Protein AF-A0A5B7DPB4-F1 (afdb_monomer)

Foldseek 3Di:
DVVVVVVVVVVVVVVVVVVVVVVVVVVVVVVVVVVVVVVVVVVVVVVVVVLVVVVVVQVVCQVPDADPVGHGDDPQQWDWDQDPVRDTDIGGDDDSPDPPPVVPPDPPPDPPDPDPDPPPPPPPPPPPPDDD

Structure (mmCIF, N/CA/C/O backbone):
data_AF-A0A5B7DPB4-F1
#
_entry.id   AF-A0A5B7DPB4-F1
#
loop_
_atom_site.group_PDB
_atom_site.id
_atom_site.type_symbol
_atom_site.label_atom_id
_atom_site.label_alt_id
_atom_site.label_comp_id
_atom_site.label_asym_id
_atom_site.label_entity_id
_atom_site.label_seq_id
_atom_site.pdbx_PDB_ins_code
_atom_site.Cartn_x
_atom_site.Cartn_y
_atom_site.Cartn_z
_atom_site.occupancy
_atom_site.B_iso_or_equiv
_atom_site.auth_seq_id
_atom_site.auth_comp_id
_atom_site.auth_asym_id
_atom_site.auth_atom_id
_atom_site.pdbx_PDB_model_num
ATOM 1 N N . MET A 1 1 ? 28.053 5.194 -54.575 1.00 68.12 1 MET A N 1
ATOM 2 C CA . MET A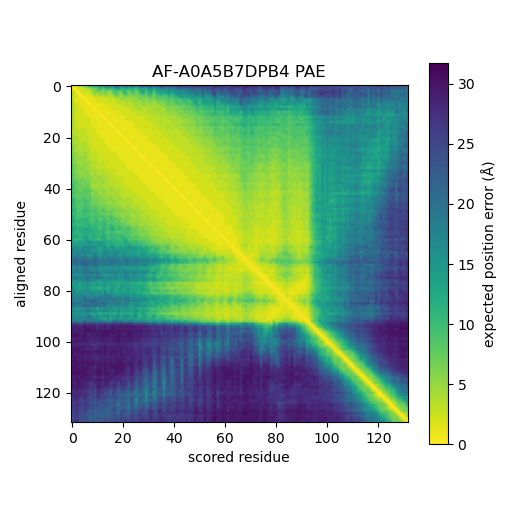 1 1 ? 28.110 4.004 -53.691 1.00 68.12 1 MET A CA 1
ATOM 3 C C . MET A 1 1 ? 28.369 4.343 -52.220 1.00 68.12 1 MET A C 1
ATOM 5 O O . MET A 1 1 ? 27.624 3.841 -51.392 1.00 68.12 1 MET A O 1
ATOM 9 N N . LEU A 1 2 ? 29.317 5.228 -51.862 1.00 78.69 2 LEU A N 1
ATOM 10 C CA . LEU A 1 2 ? 29.587 5.582 -50.449 1.00 78.69 2 LEU A CA 1
ATOM 11 C C . LEU A 1 2 ? 28.352 6.059 -49.645 1.00 78.69 2 LEU A C 1
ATOM 13 O O . LEU A 1 2 ? 28.212 5.708 -48.478 1.00 78.69 2 LEU A O 1
ATOM 17 N N . TYR A 1 3 ? 27.434 6.812 -50.262 1.00 85.44 3 TYR A N 1
ATOM 18 C CA . TYR A 1 3 ? 26.253 7.358 -49.576 1.00 85.44 3 TYR A CA 1
ATOM 19 C C . TYR A 1 3 ? 25.280 6.282 -49.047 1.00 85.44 3 TYR A C 1
ATOM 21 O O . TYR A 1 3 ? 24.759 6.413 -47.942 1.00 85.44 3 TYR A O 1
ATOM 29 N N . GLN A 1 4 ? 25.072 5.184 -49.785 1.00 86.25 4 GLN A N 1
ATOM 30 C CA . GLN A 1 4 ? 24.187 4.092 -49.348 1.00 86.25 4 GLN A CA 1
ATOM 31 C C . GLN A 1 4 ? 24.742 3.343 -48.131 1.00 86.25 4 GLN A C 1
ATOM 33 O O . GLN A 1 4 ? 23.978 2.970 -47.243 1.00 86.25 4 GLN A O 1
ATOM 38 N N . LEU A 1 5 ? 26.065 3.164 -48.056 1.00 85.88 5 LEU A N 1
ATOM 39 C CA . LEU A 1 5 ? 26.713 2.489 -46.930 1.00 85.88 5 LEU A CA 1
ATOM 40 C C . LEU A 1 5 ? 26.561 3.299 -45.634 1.00 85.88 5 LEU A C 1
ATOM 42 O O . LEU A 1 5 ? 26.205 2.751 -44.592 1.00 85.88 5 LEU A O 1
ATOM 46 N N . VAL A 1 6 ? 26.758 4.618 -45.722 1.00 92.19 6 VAL A N 1
ATOM 47 C CA . VAL A 1 6 ? 26.577 5.546 -44.595 1.00 92.19 6 VAL A CA 1
ATOM 48 C C . VAL A 1 6 ? 25.116 5.580 -44.143 1.00 92.19 6 VAL A C 1
ATOM 50 O O . VAL A 1 6 ? 24.838 5.539 -42.943 1.00 92.19 6 VAL A O 1
ATOM 53 N N . ALA A 1 7 ? 24.170 5.603 -45.085 1.00 93.88 7 ALA A N 1
ATOM 54 C CA . ALA A 1 7 ? 22.746 5.537 -44.769 1.00 93.88 7 ALA A CA 1
ATOM 55 C C . ALA A 1 7 ? 22.391 4.232 -44.031 1.00 93.88 7 ALA A C 1
ATOM 57 O O . ALA A 1 7 ? 21.766 4.280 -42.972 1.00 93.88 7 ALA A O 1
ATOM 58 N N . ALA A 1 8 ? 22.865 3.081 -44.519 1.00 94.19 8 ALA A N 1
ATOM 59 C CA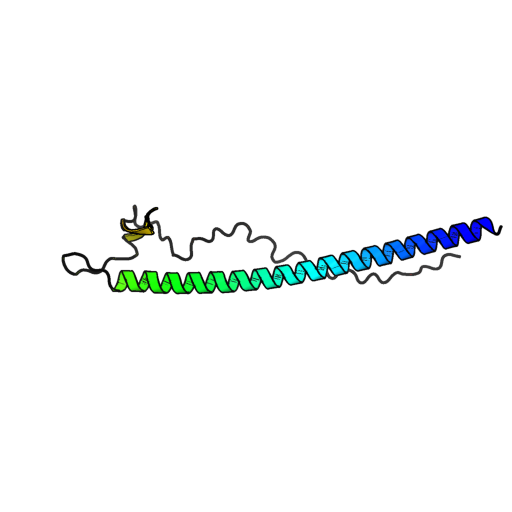 . ALA A 1 8 ? 22.641 1.786 -43.879 1.00 94.19 8 ALA A CA 1
ATOM 60 C C . ALA A 1 8 ? 23.250 1.715 -42.466 1.00 94.19 8 ALA A C 1
ATOM 62 O O . ALA A 1 8 ? 22.602 1.239 -41.528 1.00 94.19 8 ALA A O 1
ATOM 63 N N . GLN A 1 9 ? 24.467 2.239 -42.286 1.00 94.94 9 GLN A N 1
ATOM 64 C CA . GLN A 1 9 ? 25.130 2.298 -40.983 1.00 94.94 9 GLN A CA 1
ATOM 65 C C . GLN A 1 9 ? 24.364 3.184 -39.992 1.00 94.94 9 GLN A C 1
ATOM 67 O O . GLN A 1 9 ? 24.169 2.787 -38.843 1.00 94.94 9 GLN A O 1
ATOM 72 N N . ASN A 1 10 ? 23.878 4.347 -40.430 1.00 95.00 10 ASN A N 1
ATOM 73 C CA . ASN A 1 10 ? 23.081 5.245 -39.593 1.00 95.00 10 ASN A CA 1
ATOM 74 C C . ASN A 1 10 ? 21.730 4.632 -39.206 1.00 95.00 10 ASN A C 1
ATOM 76 O O . ASN A 1 10 ? 21.312 4.758 -38.054 1.00 95.00 10 ASN A O 1
ATOM 80 N N . CYS A 1 11 ? 21.066 3.924 -40.124 1.00 97.50 11 CYS A N 1
ATOM 81 C CA . CYS A 1 11 ? 19.849 3.172 -39.816 1.00 97.50 11 CYS A CA 1
ATOM 82 C C . CYS A 1 11 ? 20.113 2.085 -38.767 1.00 97.50 11 CYS A C 1
ATOM 84 O O . CYS A 1 11 ? 19.370 1.981 -37.791 1.00 97.50 11 CYS A O 1
ATOM 86 N N . ARG A 1 12 ? 21.199 1.314 -38.921 1.00 97.19 12 ARG A N 1
ATOM 87 C CA . ARG A 1 12 ? 21.601 0.296 -37.940 1.00 97.19 12 ARG A CA 1
ATOM 88 C C . ARG A 1 12 ? 21.897 0.915 -36.578 1.00 97.19 12 ARG A C 1
ATOM 90 O O . ARG A 1 12 ? 21.420 0.390 -35.577 1.00 97.19 12 ARG A O 1
ATOM 97 N N . LYS A 1 13 ? 22.644 2.024 -36.544 1.00 97.31 13 LYS A N 1
ATOM 98 C CA . LYS A 1 13 ? 22.968 2.745 -35.309 1.00 97.31 13 LYS A CA 1
ATOM 99 C C . LYS A 1 13 ? 21.695 3.183 -34.586 1.00 97.31 13 LYS A C 1
ATOM 101 O O . LYS A 1 13 ? 21.489 2.773 -33.456 1.00 97.31 13 LYS A O 1
ATOM 106 N N . ARG A 1 14 ? 20.785 3.884 -35.273 1.00 97.94 14 ARG A N 1
ATOM 107 C CA . ARG A 1 14 ? 19.509 4.323 -34.680 1.00 97.94 14 ARG A CA 1
ATOM 108 C C . ARG A 1 14 ? 18.659 3.159 -34.177 1.00 97.94 14 ARG A C 1
ATOM 110 O O . ARG A 1 14 ? 18.060 3.269 -33.116 1.00 97.94 14 ARG A O 1
ATOM 117 N N . LYS A 1 15 ? 18.609 2.044 -34.914 1.00 97.69 15 LYS A N 1
ATOM 118 C CA . LYS A 1 15 ? 17.868 0.852 -34.481 1.00 97.69 15 LYS A CA 1
ATOM 119 C C . LYS A 1 15 ? 18.465 0.249 -33.207 1.00 97.69 15 LYS A C 1
ATOM 121 O O . LYS A 1 15 ? 17.716 -0.140 -32.320 1.00 97.69 15 LYS A O 1
ATOM 126 N N . LEU A 1 16 ? 19.794 0.180 -33.108 1.00 98.00 16 LEU A N 1
ATOM 127 C CA . LEU A 1 16 ? 20.470 -0.281 -31.894 1.00 98.00 16 LEU A CA 1
ATOM 128 C C . LEU A 1 16 ? 20.234 0.678 -30.725 1.00 98.00 16 LEU A C 1
ATOM 130 O O . LEU A 1 16 ? 19.862 0.216 -29.653 1.00 98.00 16 LEU A O 1
ATOM 134 N N . ASP A 1 17 ? 20.363 1.987 -30.951 1.00 97.50 17 ASP A N 1
ATOM 135 C CA . ASP A 1 17 ? 20.108 3.010 -29.932 1.00 97.50 17 ASP A CA 1
ATOM 136 C C . ASP A 1 17 ? 18.669 2.900 -29.392 1.00 97.50 17 ASP A C 1
ATOM 138 O O . ASP A 1 17 ? 18.454 2.933 -28.184 1.00 97.50 17 ASP A O 1
ATOM 142 N N . GLN A 1 18 ? 17.682 2.676 -30.270 1.00 97.94 18 GLN A N 1
ATOM 143 C CA . GLN A 1 18 ? 16.286 2.446 -29.878 1.00 97.94 18 GLN A CA 1
ATOM 144 C C . GLN A 1 18 ? 16.099 1.165 -29.062 1.00 97.94 18 GLN A C 1
ATOM 146 O O . GLN A 1 18 ? 15.376 1.176 -28.070 1.00 97.94 18 GLN A O 1
ATOM 151 N N . ILE A 1 19 ? 16.738 0.060 -29.457 1.00 97.75 19 ILE A N 1
ATOM 152 C CA . ILE A 1 19 ? 16.659 -1.204 -28.711 1.00 97.75 19 ILE A CA 1
ATOM 153 C C . ILE A 1 19 ? 17.235 -1.030 -27.303 1.00 97.75 19 ILE A C 1
ATOM 155 O O . ILE A 1 19 ? 16.628 -1.493 -26.340 1.00 97.75 19 ILE A O 1
ATOM 159 N N . LEU A 1 20 ? 18.379 -0.353 -27.179 1.00 98.06 20 LEU A N 1
ATOM 160 C CA . LEU A 1 20 ? 19.013 -0.098 -25.886 1.00 98.06 20 LEU A CA 1
ATOM 161 C C . LEU A 1 20 ? 18.150 0.813 -25.011 1.00 98.06 20 LEU A C 1
ATOM 163 O O . LEU A 1 20 ? 17.907 0.486 -23.855 1.00 98.06 20 LEU A O 1
ATOM 167 N N . HIS A 1 21 ? 17.606 1.887 -25.585 1.00 98.00 21 HIS A N 1
ATOM 168 C CA . HIS A 1 21 ? 16.695 2.781 -24.876 1.00 98.00 21 HIS A CA 1
ATOM 169 C C . HIS A 1 21 ? 15.469 2.040 -24.328 1.00 98.00 21 HIS A C 1
ATOM 171 O O . HIS A 1 21 ? 15.144 2.160 -23.151 1.00 98.00 21 HIS A O 1
ATOM 177 N N . LEU A 1 22 ? 14.815 1.218 -25.156 1.00 98.19 22 LEU A N 1
ATOM 178 C CA . LEU A 1 22 ? 13.670 0.413 -24.723 1.00 98.19 22 LEU A CA 1
ATOM 179 C C . LEU A 1 22 ? 14.058 -0.601 -23.637 1.00 98.19 22 LEU A C 1
ATOM 181 O O . LEU A 1 22 ? 13.286 -0.834 -22.708 1.00 98.19 22 LEU A O 1
ATOM 185 N N . ALA A 1 23 ? 15.244 -1.207 -23.729 1.00 97.81 23 ALA A N 1
ATOM 186 C CA . ALA A 1 23 ? 15.733 -2.121 -22.700 1.00 97.81 23 ALA A CA 1
ATOM 187 C C . ALA A 1 23 ? 15.917 -1.409 -21.348 1.00 97.81 23 ALA A C 1
ATOM 189 O O . ALA A 1 23 ? 15.517 -1.948 -20.310 1.00 97.81 23 ALA A O 1
ATOM 190 N N . ASP A 1 24 ? 16.456 -0.189 -21.360 1.00 98.38 24 ASP A N 1
ATOM 191 C CA . ASP A 1 24 ? 16.620 0.635 -20.162 1.00 98.38 24 ASP A CA 1
ATOM 192 C C . ASP A 1 24 ? 15.271 1.083 -19.581 1.00 98.38 24 ASP A C 1
ATOM 194 O O . ASP A 1 24 ? 15.066 0.991 -18.368 1.00 98.38 24 ASP A O 1
ATOM 198 N N . GLU A 1 25 ? 14.312 1.482 -20.423 1.00 98.44 25 GLU A N 1
ATOM 199 C CA . GLU A 1 25 ? 12.950 1.815 -19.989 1.00 98.44 25 GLU A CA 1
ATOM 200 C C . GLU A 1 25 ? 12.259 0.621 -19.322 1.00 98.44 25 GLU A C 1
ATOM 202 O O . GLU A 1 25 ? 11.705 0.749 -18.228 1.00 98.44 25 GLU A O 1
ATOM 207 N N . VAL A 1 26 ? 12.330 -0.564 -19.936 1.00 98.56 26 VAL A N 1
ATOM 208 C CA . VAL A 1 26 ? 11.764 -1.794 -19.366 1.00 98.56 26 VAL A CA 1
ATOM 209 C C . VAL A 1 26 ? 12.397 -2.095 -18.009 1.00 98.56 26 VAL A C 1
ATOM 211 O O . VAL A 1 26 ? 11.682 -2.407 -17.053 1.00 98.56 26 VAL A O 1
ATOM 214 N N . LYS A 1 27 ? 13.720 -1.960 -17.891 1.00 98.12 27 LYS A N 1
ATOM 215 C CA . LYS A 1 27 ? 14.435 -2.161 -16.627 1.00 98.12 27 LYS A CA 1
ATOM 216 C C . LYS A 1 27 ? 13.996 -1.155 -15.559 1.00 98.12 27 LYS A C 1
ATOM 218 O O . LYS A 1 27 ? 13.746 -1.551 -14.419 1.00 98.12 27 LYS A O 1
ATOM 223 N N . ALA A 1 28 ? 13.858 0.120 -15.915 1.00 98.31 28 ALA A N 1
ATOM 224 C CA . ALA A 1 28 ? 13.396 1.163 -15.003 1.00 98.31 28 ALA A CA 1
ATOM 225 C C . ALA A 1 28 ? 11.965 0.894 -14.509 1.00 98.31 28 ALA A C 1
ATOM 227 O O . ALA A 1 28 ? 11.694 0.964 -13.307 1.00 98.31 28 ALA A O 1
ATOM 228 N N . ILE A 1 29 ? 11.063 0.507 -15.417 1.00 98.44 29 ILE A N 1
ATOM 229 C CA . ILE A 1 29 ? 9.680 0.139 -15.086 1.00 98.44 29 ILE A CA 1
ATOM 230 C C . ILE A 1 29 ? 9.653 -1.070 -14.147 1.00 98.44 29 ILE A C 1
ATOM 232 O O . ILE A 1 29 ? 8.922 -1.059 -13.156 1.00 98.44 29 ILE A O 1
ATOM 236 N N . GLN A 1 30 ? 10.456 -2.101 -14.416 1.00 98.19 30 GLN A N 1
ATOM 237 C CA . GLN A 1 30 ? 10.531 -3.288 -13.560 1.00 98.19 30 GLN A CA 1
ATOM 238 C C . GLN A 1 30 ? 11.064 -2.962 -12.163 1.00 98.19 30 GLN A C 1
ATOM 240 O O . GLN A 1 30 ? 10.500 -3.440 -11.179 1.00 98.19 30 GLN A O 1
ATOM 245 N N . SER A 1 31 ? 12.097 -2.120 -12.055 1.00 98.25 31 SER A N 1
ATOM 246 C CA . SER A 1 31 ? 12.608 -1.672 -10.754 1.00 98.25 31 SER A CA 1
ATOM 247 C C . SER A 1 31 ? 11.525 -0.938 -9.969 1.00 98.25 31 SER A C 1
ATOM 249 O O . SER A 1 31 ? 11.207 -1.327 -8.848 1.00 98.25 31 SER A O 1
ATOM 251 N N . ARG A 1 32 ? 10.874 0.052 -10.595 1.00 98.19 32 ARG A N 1
ATOM 252 C CA . ARG A 1 32 ? 9.805 0.828 -9.957 1.00 98.19 32 ARG A CA 1
ATOM 253 C C . ARG A 1 32 ? 8.629 -0.048 -9.531 1.00 98.19 32 ARG A C 1
ATOM 255 O O . ARG A 1 32 ? 8.085 0.142 -8.448 1.00 98.19 32 ARG A O 1
ATOM 262 N N . LYS A 1 33 ? 8.242 -1.018 -10.365 1.00 97.88 33 LYS A N 1
ATOM 263 C CA . LYS A 1 33 ? 7.220 -2.014 -10.023 1.00 97.88 33 LYS A CA 1
ATOM 264 C C . LYS A 1 33 ? 7.614 -2.758 -8.746 1.00 97.88 33 LYS A C 1
ATOM 266 O O . LYS A 1 33 ? 6.805 -2.838 -7.829 1.00 97.88 33 LYS A O 1
ATOM 271 N N . ASN A 1 34 ? 8.839 -3.275 -8.670 1.00 98.06 34 ASN A N 1
ATOM 272 C CA . ASN A 1 34 ? 9.311 -4.029 -7.507 1.00 98.06 34 ASN A CA 1
ATOM 273 C C . ASN A 1 34 ? 9.331 -3.186 -6.226 1.00 98.06 34 ASN A C 1
ATOM 275 O O . ASN A 1 34 ? 8.966 -3.689 -5.165 1.00 98.06 34 ASN A O 1
ATOM 279 N N . ASP A 1 35 ? 9.719 -1.916 -6.320 1.00 98.25 35 ASP A N 1
ATOM 280 C CA . ASP A 1 35 ? 9.728 -1.010 -5.170 1.00 98.25 35 ASP A CA 1
ATOM 281 C C . ASP A 1 35 ? 8.306 -0.729 -4.665 1.00 98.25 35 ASP A C 1
ATOM 283 O O . ASP A 1 35 ? 8.047 -0.846 -3.467 1.00 98.25 35 ASP A O 1
ATOM 287 N N . LEU A 1 36 ? 7.354 -0.498 -5.577 1.00 98.31 36 LEU A N 1
ATOM 288 C CA . LEU A 1 36 ? 5.936 -0.348 -5.228 1.00 98.31 36 LEU A CA 1
ATOM 289 C C . LEU A 1 36 ? 5.352 -1.609 -4.579 1.00 98.31 36 LEU A C 1
ATOM 291 O O . LEU A 1 36 ? 4.555 -1.500 -3.650 1.00 98.31 36 LEU A O 1
ATOM 295 N N . TYR A 1 37 ? 5.745 -2.809 -5.022 1.00 98.12 37 TYR A N 1
ATOM 296 C CA . TYR A 1 37 ? 5.314 -4.049 -4.365 1.00 98.12 37 TYR A CA 1
ATOM 297 C C . TYR A 1 37 ? 5.838 -4.153 -2.934 1.00 98.12 37 TYR A C 1
ATOM 299 O O . TYR A 1 37 ? 5.086 -4.529 -2.038 1.00 98.12 37 TYR A O 1
ATOM 307 N N . LYS A 1 38 ? 7.102 -3.796 -2.691 1.00 98.19 38 LYS A N 1
ATOM 308 C CA . LYS A 1 38 ? 7.664 -3.799 -1.332 1.00 98.19 38 LYS A CA 1
ATOM 309 C C . LYS A 1 38 ? 6.933 -2.812 -0.424 1.00 98.19 38 LYS A C 1
ATOM 311 O O . LYS A 1 38 ? 6.613 -3.154 0.712 1.00 98.19 38 LYS A O 1
ATOM 316 N N . GLU A 1 39 ? 6.645 -1.613 -0.926 1.00 98.25 39 GLU A N 1
ATOM 317 C CA . GLU A 1 39 ? 5.885 -0.603 -0.188 1.00 98.25 39 GLU A CA 1
ATOM 318 C C . GLU A 1 39 ? 4.453 -1.074 0.099 1.00 98.25 39 GLU A C 1
ATOM 320 O O . GLU A 1 39 ? 3.972 -0.955 1.226 1.00 98.25 39 GLU A O 1
ATOM 325 N N . TYR A 1 40 ? 3.792 -1.688 -0.885 1.00 98.00 40 TYR A N 1
ATOM 326 C CA . TYR A 1 40 ? 2.469 -2.281 -0.711 1.00 98.00 40 TYR A CA 1
ATOM 327 C C . TYR A 1 40 ? 2.452 -3.343 0.397 1.00 98.00 40 TYR A C 1
ATOM 329 O O . TYR A 1 40 ? 1.584 -3.298 1.273 1.00 98.00 40 TYR A O 1
ATOM 337 N N . GLU A 1 41 ? 3.412 -4.272 0.391 1.00 98.19 41 GLU A N 1
ATOM 338 C CA . GLU A 1 41 ? 3.518 -5.312 1.419 1.00 98.19 41 GLU A CA 1
ATOM 339 C C . GLU A 1 41 ? 3.772 -4.713 2.806 1.00 98.19 41 GLU A C 1
ATOM 341 O O . GLU A 1 41 ? 3.124 -5.103 3.781 1.00 98.19 41 GLU A O 1
ATOM 346 N N . TYR A 1 42 ? 4.643 -3.706 2.897 1.00 98.25 42 TYR A N 1
ATOM 347 C CA . TYR A 1 42 ? 4.891 -2.980 4.141 1.00 98.25 42 TYR A CA 1
ATOM 348 C C . TYR A 1 42 ? 3.619 -2.308 4.682 1.00 98.25 42 TYR A C 1
ATOM 350 O O . TYR A 1 42 ? 3.250 -2.500 5.844 1.00 98.25 42 TYR A O 1
ATOM 358 N N . LEU A 1 43 ? 2.890 -1.576 3.836 1.00 97.88 43 LEU A N 1
ATOM 359 C CA . LEU A 1 43 ? 1.633 -0.931 4.223 1.00 97.88 43 LEU A CA 1
ATOM 360 C C . LEU A 1 43 ? 0.558 -1.953 4.605 1.00 97.88 43 LEU A C 1
ATOM 362 O O . LEU A 1 43 ? -0.247 -1.708 5.506 1.00 97.88 43 LEU A O 1
ATOM 366 N N . ASN A 1 44 ? 0.531 -3.110 3.944 1.00 97.75 44 ASN A N 1
ATOM 367 C CA . ASN A 1 44 ? -0.378 -4.196 4.286 1.00 97.75 44 ASN A CA 1
ATOM 368 C C . ASN A 1 44 ? -0.063 -4.786 5.668 1.00 97.75 44 ASN A C 1
ATOM 370 O O . ASN A 1 44 ? -0.978 -4.982 6.473 1.00 97.75 44 ASN A O 1
ATOM 374 N N . LEU A 1 45 ? 1.218 -5.007 5.968 1.00 98.00 45 LEU A N 1
ATOM 375 C CA . LEU A 1 45 ? 1.678 -5.452 7.280 1.00 98.00 45 LEU A CA 1
ATOM 376 C C . LEU A 1 45 ? 1.270 -4.457 8.376 1.00 98.00 45 LEU A C 1
ATOM 378 O O . LEU A 1 45 ? 0.642 -4.850 9.361 1.00 98.00 45 LEU A O 1
ATOM 382 N N . GLU A 1 46 ? 1.554 -3.167 8.186 1.00 98.12 46 GLU A N 1
ATOM 383 C CA . GLU A 1 46 ? 1.211 -2.130 9.163 1.00 98.12 46 GLU A CA 1
ATOM 384 C C . GLU A 1 46 ? -0.300 -1.991 9.354 1.00 98.12 46 GLU A C 1
ATOM 386 O O . GLU A 1 46 ? -0.784 -1.920 10.489 1.00 98.12 46 GLU A O 1
ATOM 391 N N . ARG A 1 47 ? -1.078 -2.058 8.268 1.00 97.75 47 ARG A N 1
ATOM 392 C CA . ARG A 1 47 ? -2.543 -2.092 8.344 1.00 97.75 47 ARG A CA 1
ATOM 393 C C . ARG A 1 47 ? -3.019 -3.252 9.214 1.00 97.75 47 ARG A C 1
ATOM 395 O O . ARG A 1 47 ? -3.873 -3.055 10.077 1.00 97.75 47 ARG A O 1
ATOM 402 N N . ASN A 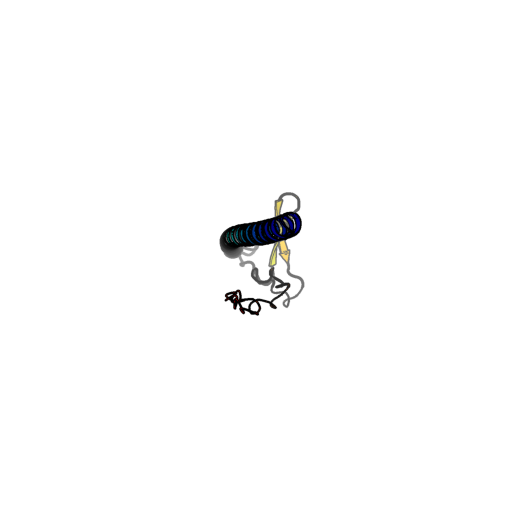1 48 ? -2.485 -4.454 9.006 1.00 97.94 48 ASN A N 1
ATOM 403 C CA . ASN A 1 48 ? -2.870 -5.631 9.786 1.00 97.94 48 ASN A CA 1
ATOM 404 C C . ASN A 1 48 ? -2.449 -5.499 11.253 1.00 97.94 48 ASN A C 1
ATOM 406 O O . ASN A 1 48 ? -3.226 -5.828 12.148 1.00 97.94 48 ASN A O 1
ATOM 410 N N . ARG A 1 49 ? -1.271 -4.927 11.521 1.00 97.94 49 ARG A N 1
ATOM 411 C CA . ARG A 1 49 ? -0.810 -4.632 12.881 1.00 97.94 49 ARG A CA 1
ATOM 412 C C . ARG A 1 49 ? -1.776 -3.703 13.617 1.00 97.94 49 ARG A C 1
ATOM 414 O O . ARG A 1 49 ? -2.139 -3.981 14.760 1.00 97.94 49 ARG A O 1
ATOM 421 N N . ILE A 1 50 ? -2.226 -2.630 12.966 1.00 96.56 50 ILE A N 1
ATOM 422 C CA . ILE A 1 50 ? -3.186 -1.678 13.544 1.00 96.56 50 ILE A CA 1
ATOM 423 C C . ILE A 1 50 ? -4.557 -2.338 13.737 1.00 96.56 50 ILE A C 1
ATOM 425 O O . ILE A 1 50 ? -5.134 -2.214 14.816 1.00 96.56 50 ILE A O 1
ATOM 429 N N . LYS A 1 51 ? -5.050 -3.105 12.754 1.00 96.56 51 LYS A N 1
ATOM 430 C CA . LYS A 1 51 ? -6.303 -3.874 12.878 1.00 96.56 51 LYS A CA 1
ATOM 431 C C . LYS A 1 51 ? -6.282 -4.838 14.066 1.00 96.56 51 LYS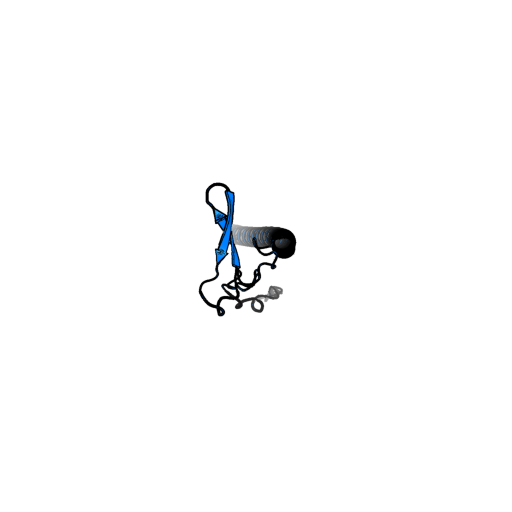 A C 1
ATOM 433 O O . LYS A 1 51 ? -7.264 -4.923 14.805 1.00 96.56 51 LYS A O 1
ATOM 438 N N . ASN A 1 52 ? -5.160 -5.522 14.290 1.00 97.00 52 ASN A N 1
ATOM 439 C CA . ASN A 1 52 ? -4.993 -6.430 15.423 1.00 97.00 52 ASN A CA 1
ATOM 440 C C . ASN A 1 52 ? -5.029 -5.671 16.754 1.00 97.00 52 ASN A C 1
ATOM 442 O O . ASN A 1 52 ? -5.756 -6.065 17.664 1.00 97.00 52 ASN A O 1
ATOM 446 N N . LYS A 1 53 ? -4.308 -4.545 16.858 1.00 96.94 53 LYS A N 1
ATOM 447 C CA . LYS A 1 53 ? -4.347 -3.686 18.055 1.00 96.94 53 LYS A CA 1
ATOM 448 C C . LYS A 1 53 ? -5.754 -3.169 18.341 1.00 96.94 53 LYS A C 1
ATOM 450 O O . LYS A 1 53 ? -6.208 -3.244 19.478 1.00 96.94 53 LYS A O 1
ATOM 455 N N . PHE A 1 54 ? -6.453 -2.697 17.312 1.00 94.38 54 PHE A N 1
ATOM 456 C CA . PHE A 1 54 ? -7.832 -2.241 17.436 1.00 94.38 54 PHE A CA 1
ATOM 457 C C . PHE A 1 54 ? -8.758 -3.362 17.919 1.00 94.38 54 PHE A C 1
ATOM 459 O O . PHE A 1 54 ? -9.520 -3.158 18.854 1.00 94.38 54 PHE A O 1
ATOM 466 N N . SER A 1 55 ? -8.647 -4.565 17.350 1.00 92.44 55 SER A N 1
ATOM 467 C CA . SER A 1 55 ? -9.474 -5.713 17.750 1.00 92.44 55 SER A CA 1
ATOM 468 C C . SER A 1 55 ? -9.235 -6.123 19.207 1.00 92.44 55 SER A C 1
ATOM 470 O O . SER A 1 55 ? -10.181 -6.447 19.925 1.00 92.44 55 SER A O 1
ATOM 472 N N . LEU A 1 56 ? -7.981 -6.067 19.671 1.00 95.19 56 LEU A N 1
ATOM 473 C CA . LEU A 1 56 ? -7.641 -6.313 21.073 1.00 95.19 56 LEU A CA 1
ATOM 474 C C . LEU A 1 56 ? -8.256 -5.262 22.001 1.00 95.19 56 LEU A C 1
ATOM 476 O O . LEU A 1 56 ? -8.852 -5.633 23.009 1.00 95.19 56 LEU A O 1
ATOM 480 N N . LEU A 1 57 ? -8.154 -3.978 21.645 1.00 93.00 57 LEU A N 1
ATOM 481 C CA . LEU A 1 57 ? -8.766 -2.884 22.403 1.00 93.00 57 LEU A CA 1
ATOM 482 C C . LEU A 1 57 ? -10.291 -3.002 22.433 1.00 93.00 57 LEU A C 1
ATOM 484 O O . LEU A 1 57 ? -10.888 -2.901 23.499 1.00 93.00 57 LEU A O 1
ATOM 488 N N . TYR A 1 58 ? -10.911 -3.283 21.288 1.00 91.94 58 TYR A N 1
ATOM 489 C CA . TYR A 1 58 ? -12.351 -3.480 21.173 1.00 91.94 58 TYR A CA 1
ATOM 490 C C . TYR A 1 58 ? -12.821 -4.598 22.110 1.00 91.94 58 TYR A C 1
ATOM 492 O O . TYR A 1 58 ? -13.703 -4.385 22.939 1.00 91.94 58 TYR A O 1
ATOM 500 N N . ARG A 1 59 ? -12.173 -5.772 22.057 1.00 91.50 59 ARG A N 1
ATOM 501 C CA . ARG A 1 59 ? -12.478 -6.890 22.960 1.00 91.50 59 ARG A CA 1
ATOM 502 C C . ARG A 1 59 ? -12.283 -6.506 24.426 1.00 91.50 59 ARG A C 1
ATOM 504 O O . ARG A 1 59 ? -13.137 -6.830 25.243 1.00 91.50 59 ARG A O 1
ATOM 511 N N . HIS A 1 60 ? -11.182 -5.834 24.751 1.00 93.31 60 HIS A N 1
ATOM 512 C CA . HIS A 1 60 ? -10.884 -5.413 26.118 1.00 93.31 60 HIS A CA 1
ATOM 513 C C . HIS A 1 60 ? -11.966 -4.479 26.675 1.00 93.31 60 HIS A C 1
ATOM 515 O O . HIS A 1 60 ? -12.447 -4.694 27.781 1.00 93.31 60 HIS A O 1
ATOM 521 N N . ILE A 1 61 ? -12.415 -3.494 25.891 1.00 93.12 61 ILE A N 1
ATOM 522 C CA . ILE A 1 61 ? -13.474 -2.569 26.314 1.00 93.12 61 ILE A CA 1
ATOM 523 C C . ILE A 1 61 ? -14.767 -3.333 26.625 1.00 93.12 61 ILE A C 1
ATOM 525 O O . ILE A 1 61 ? -15.321 -3.165 27.707 1.00 93.12 61 ILE A O 1
ATOM 529 N N . PHE A 1 62 ? -15.21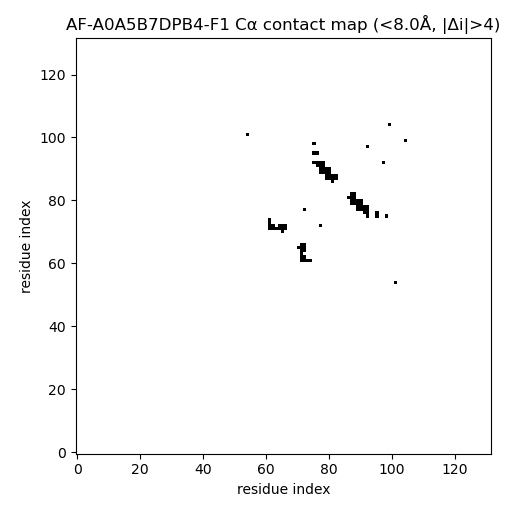5 -4.230 25.743 1.00 91.50 62 PHE A N 1
ATOM 530 C CA . PHE A 1 62 ? -16.416 -5.035 26.005 1.00 91.50 62 PHE A CA 1
ATOM 531 C C . PHE A 1 62 ? -16.264 -5.980 27.207 1.00 91.50 62 PHE A C 1
ATOM 533 O O . PHE A 1 62 ? -17.231 -6.224 27.921 1.00 91.50 62 PHE A O 1
ATOM 540 N N . GLN A 1 63 ? -15.055 -6.477 27.481 1.00 89.69 63 GLN A N 1
ATOM 541 C CA . GLN A 1 63 ? -14.787 -7.283 28.677 1.00 89.69 63 GLN A CA 1
ATOM 542 C C . GLN A 1 63 ? -14.897 -6.474 29.976 1.00 89.69 63 GLN A C 1
ATOM 544 O O . GLN A 1 63 ? -15.279 -7.042 31.002 1.00 89.69 63 GLN A O 1
ATOM 549 N N . SER A 1 64 ? -14.598 -5.173 29.941 1.00 91.19 64 SER A N 1
ATOM 550 C CA . SER A 1 64 ? -14.650 -4.277 31.103 1.00 91.19 64 SER A CA 1
ATOM 551 C C . SER A 1 64 ? -15.990 -3.558 31.281 1.00 91.19 64 SER A C 1
ATOM 553 O O . SER A 1 64 ? -16.338 -3.221 32.408 1.00 91.19 64 SER A O 1
ATOM 555 N N . LEU A 1 65 ? -16.750 -3.320 30.208 1.00 91.94 65 LEU A N 1
ATOM 556 C CA . LEU A 1 65 ? -18.022 -2.598 30.274 1.00 91.94 65 LEU A CA 1
ATOM 557 C C . LEU A 1 65 ? -19.101 -3.411 31.006 1.00 91.94 65 LEU A C 1
ATOM 559 O O . LEU A 1 65 ? -19.317 -4.591 30.711 1.00 91.94 65 LEU A O 1
ATOM 563 N N . ARG A 1 66 ? -19.799 -2.761 31.939 1.00 91.62 66 ARG A N 1
ATOM 564 C CA . ARG A 1 66 ? -20.958 -3.298 32.660 1.00 91.62 66 ARG A CA 1
ATOM 565 C C . ARG A 1 66 ? -22.112 -2.307 32.604 1.00 91.62 66 ARG A C 1
ATOM 567 O O . ARG A 1 66 ? -21.874 -1.099 32.561 1.00 91.62 66 ARG A O 1
ATOM 574 N N . ASP A 1 67 ? -23.333 -2.817 32.557 1.00 89.31 67 ASP A N 1
ATOM 575 C CA . ASP A 1 67 ? -24.541 -2.015 32.730 1.00 89.31 67 ASP A CA 1
ATOM 576 C C . ASP A 1 67 ? -24.695 -1.577 34.212 1.00 89.31 67 ASP A C 1
ATOM 578 O O . ASP A 1 67 ? -23.899 -1.993 35.064 1.00 89.31 67 ASP A O 1
ATOM 582 N N . PRO A 1 68 ? -25.666 -0.706 34.546 1.00 90.88 68 PRO A N 1
ATOM 583 C CA . PRO A 1 68 ? -25.905 -0.279 35.929 1.00 90.88 68 PRO A CA 1
ATOM 584 C C . PRO A 1 68 ? -26.235 -1.429 36.893 1.00 90.88 68 PRO A C 1
ATOM 586 O O . PRO A 1 68 ? -25.976 -1.306 38.089 1.00 90.88 68 PRO A O 1
ATOM 589 N N . ASP A 1 69 ? -26.763 -2.538 36.371 1.00 90.50 69 ASP A N 1
ATOM 590 C CA . ASP A 1 69 ? -27.127 -3.740 37.126 1.00 90.50 69 ASP A CA 1
ATOM 591 C C . ASP A 1 69 ? -25.946 -4.726 37.278 1.00 90.50 69 ASP A C 1
ATOM 593 O O . ASP A 1 69 ? -26.043 -5.727 37.989 1.00 90.50 69 ASP A O 1
ATOM 597 N N . GLY A 1 70 ? -24.801 -4.438 36.650 1.00 89.25 70 GLY A N 1
ATOM 598 C CA . GLY A 1 70 ? -23.575 -5.230 36.719 1.00 89.25 70 GLY A CA 1
ATOM 599 C C . GLY A 1 70 ? -23.435 -6.332 35.661 1.00 89.25 70 GLY A C 1
ATOM 600 O O . GLY A 1 70 ? -22.477 -7.107 35.731 1.00 89.25 70 GLY A O 1
ATOM 601 N N . ASN A 1 71 ? -24.318 -6.416 34.664 1.00 89.62 71 ASN A N 1
ATOM 602 C CA . ASN A 1 71 ? -24.215 -7.369 33.559 1.00 89.62 71 ASN A CA 1
ATOM 603 C C . ASN A 1 71 ? -23.225 -6.889 32.483 1.00 89.62 71 ASN A C 1
ATOM 605 O O . ASN A 1 71 ? -23.110 -5.691 32.210 1.00 89.62 71 ASN A O 1
ATOM 609 N N . PRO A 1 72 ? -22.480 -7.804 31.840 1.00 89.25 72 PRO A N 1
ATOM 610 C CA . PRO A 1 72 ? -21.585 -7.462 30.739 1.00 89.25 72 PRO A CA 1
ATOM 611 C C . PRO A 1 72 ? -22.346 -7.100 29.462 1.00 89.25 72 PRO A C 1
ATOM 613 O O . PRO A 1 72 ? -23.316 -7.758 29.093 1.00 89.25 72 PRO A O 1
ATOM 616 N N . TYR A 1 73 ? -21.836 -6.113 28.723 1.00 90.06 73 TYR A N 1
ATOM 617 C CA . TYR A 1 73 ? -22.349 -5.808 27.389 1.00 90.06 73 TYR A CA 1
ATOM 618 C C . TYR A 1 73 ? -21.884 -6.842 26.360 1.00 90.06 73 TYR A C 1
ATOM 620 O O . TYR A 1 73 ? -20.694 -7.147 26.249 1.00 90.06 73 TYR A O 1
ATOM 628 N N . SER A 1 74 ? -22.820 -7.338 25.551 1.00 86.69 74 SER A N 1
ATOM 629 C CA . SER A 1 74 ? -22.523 -8.258 24.452 1.00 86.69 74 SER A CA 1
ATOM 630 C C . SER A 1 74 ? -22.043 -7.506 23.199 1.00 86.69 74 SER A C 1
ATOM 632 O O . SER A 1 74 ? -22.761 -6.635 22.696 1.00 86.69 74 SER A O 1
ATOM 634 N N . PRO A 1 75 ? -20.891 -7.877 22.603 1.00 86.75 75 PRO A N 1
ATOM 635 C CA . PRO A 1 75 ? -20.446 -7.341 21.310 1.00 86.75 75 PRO A CA 1
ATOM 636 C C . PRO A 1 75 ? -21.395 -7.638 20.135 1.00 86.75 75 PRO A C 1
ATOM 638 O O . PRO A 1 75 ? -21.279 -7.013 19.076 1.00 86.75 75 PRO A O 1
ATOM 641 N N . HIS A 1 76 ? -22.296 -8.614 20.294 1.00 86.81 76 HIS A N 1
ATOM 642 C CA . HIS A 1 76 ? -23.281 -9.009 19.281 1.00 86.81 76 HIS A CA 1
ATOM 643 C C . HIS A 1 76 ? -24.537 -8.139 19.298 1.00 86.81 76 HIS A C 1
ATOM 645 O O . HIS A 1 76 ? -25.210 -8.027 18.277 1.00 86.81 76 HIS A O 1
ATOM 651 N N . GLU A 1 77 ? -24.825 -7.500 20.429 1.00 88.12 77 GLU A N 1
ATOM 652 C CA . GLU A 1 77 ? -25.993 -6.636 20.615 1.00 88.12 77 GLU A CA 1
ATOM 653 C C . GLU A 1 77 ? -25.615 -5.158 20.589 1.00 88.12 77 GLU A C 1
ATOM 655 O O . GLU A 1 77 ? -26.429 -4.325 20.209 1.00 88.12 77 GLU A O 1
ATOM 660 N N . TYR A 1 78 ? -24.367 -4.829 20.926 1.00 90.12 78 TYR A N 1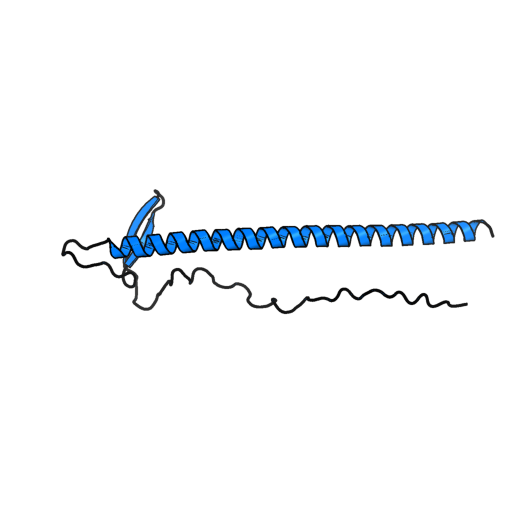
ATOM 661 C CA . TYR A 1 78 ? -23.882 -3.458 20.997 1.00 90.12 78 TYR A CA 1
ATOM 662 C C . TYR A 1 78 ? -22.605 -3.267 20.178 1.00 90.12 78 TYR A C 1
ATOM 664 O O . TYR A 1 78 ? -21.829 -4.191 19.921 1.00 90.12 78 TYR A O 1
ATOM 672 N N . SER A 1 79 ? -22.382 -2.032 19.748 1.00 92.06 79 SER A N 1
ATOM 673 C CA . SER A 1 79 ? -21.202 -1.610 18.999 1.00 92.06 79 SER A CA 1
ATOM 674 C C . SER A 1 79 ? -20.671 -0.291 19.541 1.00 92.06 79 SER A C 1
ATOM 676 O O . SER A 1 79 ? -21.439 0.539 20.018 1.00 92.06 79 SER A O 1
ATOM 678 N N . LEU A 1 80 ? -19.355 -0.101 19.474 1.00 91.94 80 LEU A N 1
ATOM 679 C CA . LEU A 1 80 ? -18.731 1.183 19.782 1.00 91.94 80 LEU A CA 1
ATOM 680 C C . LEU A 1 80 ? -18.654 2.013 18.501 1.00 91.94 80 LEU A C 1
ATOM 682 O O . LEU A 1 80 ? -18.148 1.530 17.486 1.00 91.94 80 LEU A O 1
ATOM 686 N N . GLN A 1 81 ? -19.133 3.250 18.553 1.00 91.44 81 GLN A N 1
ATOM 687 C CA . GLN A 1 81 ? -19.059 4.215 17.461 1.00 91.44 81 GLN A CA 1
ATOM 688 C C . GLN A 1 81 ? -18.286 5.447 17.905 1.00 91.44 81 GLN A C 1
ATOM 690 O O . GLN A 1 81 ? -18.448 5.914 19.027 1.00 91.44 81 GLN A O 1
ATOM 695 N N . GLN A 1 82 ? -17.446 5.978 17.022 1.00 90.44 82 GLN A N 1
ATOM 696 C CA . GLN A 1 82 ? -16.768 7.242 17.261 1.00 90.44 82 GLN A CA 1
ATOM 697 C C . GLN A 1 82 ? -17.619 8.380 16.697 1.00 90.44 82 GLN A C 1
ATOM 699 O O . GLN A 1 82 ? -17.967 8.371 15.517 1.00 90.44 82 GLN A O 1
ATOM 704 N N . SER A 1 83 ? -17.952 9.344 17.546 1.00 93.31 83 SER A N 1
ATOM 705 C CA . SER A 1 83 ? -18.614 10.583 17.154 1.00 93.31 83 SER A CA 1
ATOM 706 C C . SER A 1 83 ? -17.607 11.563 16.529 1.00 93.31 83 SER A C 1
ATOM 708 O O . SER A 1 83 ? -16.392 11.383 16.626 1.00 93.31 83 SER A O 1
ATOM 710 N N . ALA A 1 84 ? -18.098 12.599 15.845 1.00 92.44 84 ALA A N 1
ATOM 711 C CA . ALA A 1 84 ? -17.267 13.565 15.114 1.00 92.44 84 ALA A CA 1
ATOM 712 C C . ALA A 1 84 ? -16.318 14.374 16.020 1.00 92.44 84 ALA A C 1
ATOM 714 O O . ALA A 1 84 ? -15.271 14.835 15.574 1.00 92.44 84 ALA A O 1
ATOM 715 N N . ASP A 1 85 ? -16.674 14.517 17.294 1.00 92.12 85 ASP A N 1
ATOM 716 C CA . ASP A 1 85 ? -15.875 15.123 18.363 1.00 92.12 85 ASP A CA 1
ATOM 717 C C . ASP A 1 85 ? -14.821 14.165 18.951 1.00 92.12 85 ASP A C 1
ATOM 719 O O . ASP A 1 85 ? -14.041 14.547 19.820 1.00 92.12 85 ASP A O 1
ATOM 723 N N . GLY A 1 86 ? -14.780 12.916 18.481 1.00 90.25 86 GLY A N 1
ATOM 724 C CA . GLY A 1 86 ? -13.846 11.887 18.927 1.00 90.25 86 GLY A CA 1
ATOM 725 C C . GLY A 1 86 ? -14.316 11.084 20.140 1.00 90.25 86 GLY A C 1
ATOM 726 O O . GLY A 1 86 ? -13.610 10.153 20.536 1.00 90.25 86 GLY A O 1
ATOM 727 N N . SER A 1 87 ? -15.490 11.388 20.705 1.00 92.19 87 SER A N 1
ATOM 728 C CA . SER A 1 87 ? -16.079 10.610 21.799 1.00 92.19 87 SER A CA 1
ATOM 729 C C . SER A 1 87 ? -16.538 9.227 21.320 1.00 92.19 87 SER A C 1
ATOM 731 O O . SER A 1 87 ? -16.859 9.031 20.146 1.00 92.19 87 SER A O 1
ATOM 733 N N . ILE A 1 88 ? -16.537 8.241 22.222 1.00 90.81 88 ILE A N 1
ATOM 734 C CA . ILE A 1 88 ? -16.967 6.871 21.920 1.00 90.81 88 ILE A CA 1
ATOM 735 C C . ILE A 1 88 ? -18.358 6.636 22.507 1.00 90.81 88 ILE A C 1
ATOM 737 O O . ILE A 1 88 ? -18.551 6.733 23.716 1.00 90.81 88 ILE A O 1
ATOM 741 N N . LEU A 1 89 ? -19.308 6.291 21.644 1.00 92.12 89 LEU A N 1
ATOM 742 C CA . LEU A 1 89 ? -20.697 5.999 21.975 1.00 92.12 89 LEU A CA 1
ATOM 743 C C . LEU A 1 89 ? -20.954 4.495 21.890 1.00 92.12 89 LEU A C 1
ATOM 745 O O . LEU A 1 89 ? -20.514 3.832 20.950 1.00 92.12 89 LEU A O 1
ATOM 749 N N . LEU A 1 90 ? -21.699 3.960 22.854 1.00 91.88 90 LEU A N 1
ATOM 750 C CA . LEU A 1 90 ? -22.205 2.593 22.801 1.00 91.88 90 LEU A CA 1
ATOM 751 C C . LEU A 1 90 ? -23.576 2.604 22.120 1.00 91.88 90 LEU A C 1
ATOM 753 O O . LEU A 1 90 ? -24.511 3.229 22.612 1.00 91.88 90 LEU A O 1
ATOM 757 N N . VAL A 1 91 ? -23.688 1.925 20.982 1.00 91.81 91 VAL A N 1
ATOM 758 C CA . VAL A 1 91 ? -24.883 1.947 20.132 1.00 91.81 91 VAL A CA 1
ATOM 759 C C . VAL A 1 91 ? -25.414 0.523 19.944 1.00 91.81 91 VAL A C 1
ATOM 761 O O . VAL A 1 91 ? -24.645 -0.348 19.513 1.00 91.81 91 VAL A O 1
ATOM 764 N N . PRO A 1 92 ? -26.704 0.262 20.236 1.00 91.50 92 PRO A N 1
ATOM 765 C CA . PRO A 1 92 ? -27.340 -1.021 19.956 1.00 91.50 92 PRO A CA 1
ATOM 766 C C . PRO A 1 92 ? -27.297 -1.363 18.464 1.00 91.50 92 PRO A C 1
ATOM 768 O O . PRO A 1 92 ? -27.456 -0.503 17.596 1.00 91.50 92 PRO A O 1
ATOM 771 N N . ARG A 1 93 ? -27.110 -2.640 18.150 1.00 88.31 93 ARG A N 1
ATOM 772 C CA . ARG A 1 93 ? -27.153 -3.171 16.790 1.00 88.31 93 ARG A CA 1
ATOM 773 C C . ARG A 1 93 ? -28.609 -3.417 16.410 1.00 88.31 93 ARG A C 1
ATOM 775 O O . ARG A 1 93 ? -29.302 -4.209 17.039 1.00 88.31 93 ARG A O 1
ATOM 782 N N . SER A 1 94 ? -29.085 -2.758 15.360 1.00 69.94 94 SER A N 1
ATOM 783 C CA . SER A 1 94 ? -30.392 -3.047 14.776 1.00 69.94 94 SER A CA 1
ATOM 784 C C . SER A 1 94 ? -30.324 -4.384 14.022 1.00 69.94 94 SER A C 1
ATOM 786 O O . SER A 1 94 ? -29.778 -4.465 12.925 1.00 69.94 94 SER A O 1
ATOM 788 N N . SER A 1 95 ? -30.897 -5.431 14.625 1.00 55.22 95 SER A N 1
ATOM 789 C CA . SER A 1 95 ? -31.03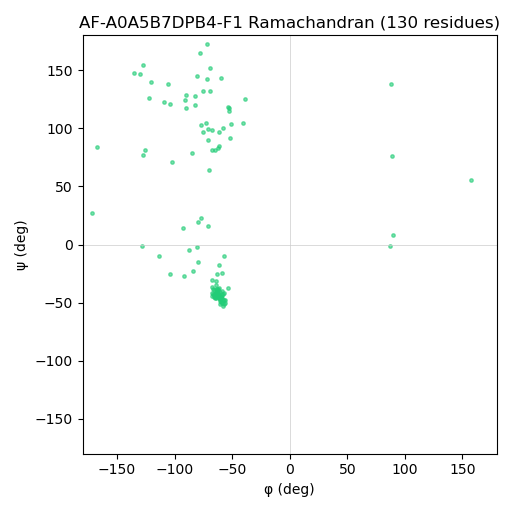0 -6.829 14.159 1.00 55.22 95 SER A CA 1
ATOM 790 C C . SER A 1 95 ? -29.876 -7.807 14.489 1.00 55.22 95 SER A C 1
ATOM 792 O O . SER A 1 95 ? -28.702 -7.488 14.281 1.00 55.22 95 SER A O 1
ATOM 794 N N . PRO A 1 96 ? -30.195 -9.056 14.902 1.00 49.81 96 PRO A N 1
ATOM 795 C CA . PRO A 1 96 ? -29.222 -10.114 15.203 1.00 49.81 96 PRO A CA 1
ATOM 796 C C . PRO A 1 96 ? -28.632 -10.783 13.942 1.00 49.81 96 PRO A C 1
ATOM 798 O O . PRO A 1 96 ? -28.169 -11.918 13.994 1.00 49.81 96 PRO A O 1
ATOM 801 N N . GLY A 1 97 ? -28.662 -10.102 12.790 1.00 50.31 97 GLY A N 1
ATOM 802 C CA . GLY A 1 97 ? -28.143 -10.608 11.514 1.00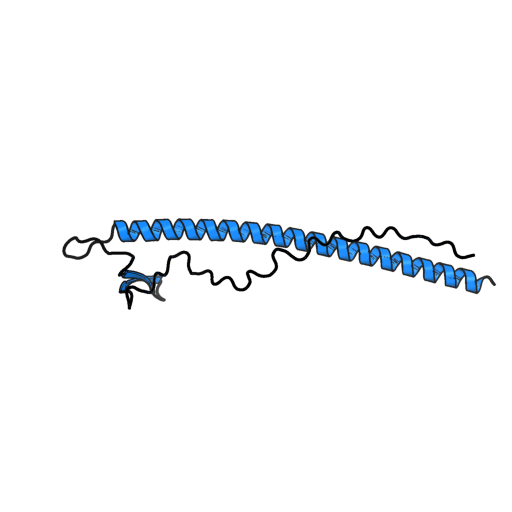 50.31 97 GLY A CA 1
ATOM 803 C C . GLY A 1 97 ? -26.925 -9.851 10.987 1.00 50.31 97 GLY A C 1
ATOM 804 O O . GLY A 1 97 ? -26.294 -10.305 10.035 1.00 50.31 97 GLY A O 1
ATOM 805 N N . HIS A 1 98 ? -26.564 -8.714 11.592 1.00 48.56 98 HIS A N 1
ATOM 806 C CA . HIS A 1 98 ? -25.413 -7.929 11.157 1.00 48.56 98 HIS A CA 1
ATOM 807 C C . HIS A 1 98 ? -24.222 -8.157 12.091 1.00 48.56 98 HIS A C 1
ATOM 809 O O . HIS A 1 98 ? -23.784 -7.276 12.836 1.00 48.56 98 HIS A O 1
ATOM 815 N N . SER A 1 99 ? -23.651 -9.359 12.010 1.00 44.81 99 SER A N 1
ATOM 816 C CA . SER A 1 99 ? -22.253 -9.564 12.363 1.00 44.81 99 SER A CA 1
ATOM 817 C C . SER A 1 99 ? -21.403 -8.715 11.410 1.00 44.81 99 SER A C 1
ATOM 819 O O . SER A 1 99 ? -20.899 -9.198 10.398 1.00 44.81 99 SER A O 1
ATOM 821 N N . VAL A 1 100 ? -21.204 -7.429 11.718 1.00 53.56 100 VAL A N 1
ATOM 822 C CA . VAL A 1 100 ? -19.890 -6.842 11.435 1.00 53.56 100 VAL A CA 1
ATOM 823 C C . VAL A 1 100 ? -18.945 -7.541 12.394 1.00 53.56 100 VAL A C 1
ATOM 825 O O . VAL A 1 100 ? -18.616 -7.057 13.474 1.00 53.56 100 VAL A O 1
ATOM 828 N N . ASP A 1 101 ? -18.545 -8.735 11.971 1.00 49.03 101 ASP A N 1
ATOM 829 C CA . ASP A 1 101 ? -17.193 -9.187 12.187 1.00 49.03 101 ASP A CA 1
ATOM 830 C C . ASP A 1 101 ? -16.301 -7.951 11.979 1.00 49.03 101 ASP A C 1
ATOM 832 O O . ASP A 1 101 ? -16.389 -7.324 10.913 1.00 49.03 101 ASP A O 1
ATOM 836 N N . PRO A 1 102 ? -15.443 -7.556 12.934 1.00 51.09 102 PRO A N 1
ATOM 837 C CA . PRO A 1 102 ? -14.442 -6.519 12.681 1.00 51.09 102 PRO A CA 1
ATOM 838 C C . PRO A 1 102 ? -13.527 -6.895 11.493 1.00 51.09 102 PRO A C 1
ATOM 840 O O . PRO A 1 102 ? -12.781 -6.066 10.975 1.00 51.09 102 PRO A O 1
ATOM 843 N N . ASN A 1 103 ? -13.626 -8.144 11.023 1.00 48.28 103 ASN A N 1
ATOM 844 C CA . ASN A 1 103 ? -13.023 -8.685 9.817 1.00 48.28 103 ASN A CA 1
ATOM 845 C C . ASN A 1 103 ? -13.762 -8.338 8.496 1.00 48.28 103 ASN A C 1
ATOM 847 O O . ASN A 1 103 ? -13.182 -8.472 7.420 1.00 48.28 103 ASN A O 1
ATOM 851 N N . SER A 1 104 ? -15.011 -7.853 8.528 1.00 45.34 104 SER A N 1
ATOM 852 C CA . SER A 1 104 ? -15.852 -7.660 7.328 1.00 45.34 104 SER A CA 1
ATOM 853 C C . SER A 1 104 ? -15.778 -6.258 6.696 1.00 45.34 104 SER A C 1
ATOM 855 O O . SER A 1 104 ? -16.566 -5.921 5.813 1.00 45.34 104 SER A O 1
ATOM 857 N N . GLY A 1 105 ? -14.784 -5.451 7.076 1.00 39.75 105 GLY A N 1
ATOM 858 C CA . GLY A 1 105 ? -14.408 -4.209 6.385 1.00 39.75 105 GLY A CA 1
ATOM 859 C C . GLY A 1 105 ? -13.545 -4.424 5.136 1.00 39.75 105 GLY A C 1
ATOM 860 O O . GLY A 1 105 ? -12.845 -3.509 4.712 1.00 39.75 105 GLY A O 1
ATOM 861 N N . ASN A 1 106 ? -13.535 -5.630 4.563 1.00 40.78 106 ASN A N 1
ATOM 862 C CA . ASN A 1 106 ? -12.850 -5.905 3.306 1.00 40.78 106 ASN A CA 1
ATOM 863 C C . ASN A 1 106 ? -13.821 -6.581 2.338 1.00 40.78 106 ASN A C 1
ATOM 865 O O . ASN A 1 106 ? -13.758 -7.787 2.101 1.00 40.78 106 ASN A O 1
ATOM 869 N N . LYS A 1 107 ? -14.718 -5.786 1.742 1.00 40.91 107 LYS A N 1
ATOM 870 C CA . LYS A 1 107 ? -15.288 -6.155 0.446 1.00 40.91 107 LYS A CA 1
ATOM 871 C C . LYS A 1 107 ? -14.094 -6.210 -0.503 1.00 40.91 107 LYS A C 1
ATOM 873 O O . LYS A 1 107 ? -13.606 -5.174 -0.947 1.00 40.91 107 LYS A O 1
ATOM 878 N N . GLN A 1 108 ? -13.571 -7.418 -0.710 1.00 48.47 108 GLN A N 1
ATOM 879 C CA . GLN A 1 108 ? -12.624 -7.751 -1.763 1.00 48.47 108 GLN A CA 1
ATOM 880 C C . GLN A 1 108 ? -13.234 -7.251 -3.077 1.00 48.47 108 GLN A C 1
ATOM 882 O O . GLN A 1 108 ? -14.028 -7.941 -3.708 1.00 48.47 108 GLN A O 1
ATOM 887 N N . ARG A 1 109 ? -12.920 -6.015 -3.473 1.00 41.88 109 ARG A N 1
ATOM 888 C CA . ARG A 1 109 ? -13.015 -5.623 -4.874 1.00 41.88 109 ARG A CA 1
ATOM 889 C C . ARG A 1 109 ? -11.870 -6.360 -5.559 1.00 41.88 109 ARG A C 1
ATOM 891 O O . ARG A 1 109 ? -10.723 -5.955 -5.423 1.00 41.88 109 ARG A O 1
ATOM 898 N N . GLY A 1 110 ? -12.217 -7.474 -6.200 1.00 38.81 110 GLY A N 1
ATOM 899 C CA . GLY A 1 110 ? -11.358 -8.211 -7.125 1.00 38.81 110 GLY A CA 1
ATOM 900 C C . GLY A 1 110 ? -10.475 -9.278 -6.483 1.00 38.81 110 GLY A C 1
ATOM 901 O O . GLY A 1 110 ? -9.267 -9.107 -6.374 1.00 38.81 110 GLY A O 1
ATOM 902 N N . LYS A 1 111 ? -11.062 -10.423 -6.118 1.00 39.94 111 LYS A N 1
ATOM 903 C CA . LYS A 1 111 ? -10.369 -11.710 -6.282 1.00 39.94 111 LYS A CA 1
ATOM 904 C C . LYS A 1 111 ? -10.633 -12.175 -7.713 1.00 39.94 111 LYS A C 1
ATOM 906 O O . LYS A 1 111 ? -11.522 -12.977 -7.905 1.00 39.94 111 LYS A O 1
ATOM 911 N N . ASP A 1 112 ? -9.899 -11.604 -8.653 1.00 42.16 112 ASP A N 1
ATOM 912 C CA . ASP A 1 112 ? -9.655 -12.038 -10.036 1.00 42.16 112 ASP A CA 1
ATOM 913 C C . ASP A 1 112 ? -8.487 -11.124 -10.443 1.00 42.16 112 ASP A C 1
ATOM 915 O O . ASP A 1 112 ? -8.688 -9.924 -10.551 1.00 42.16 112 ASP A O 1
ATOM 919 N N . ASP A 1 113 ? -7.231 -11.460 -10.131 1.00 46.41 113 ASP A N 1
ATOM 920 C CA . ASP A 1 113 ? -6.227 -11.704 -11.184 1.00 46.41 113 ASP A CA 1
ATOM 921 C C . ASP A 1 113 ? -4.914 -12.277 -10.602 1.00 46.41 113 ASP A C 1
ATOM 923 O O . ASP A 1 113 ? -3.827 -12.131 -11.16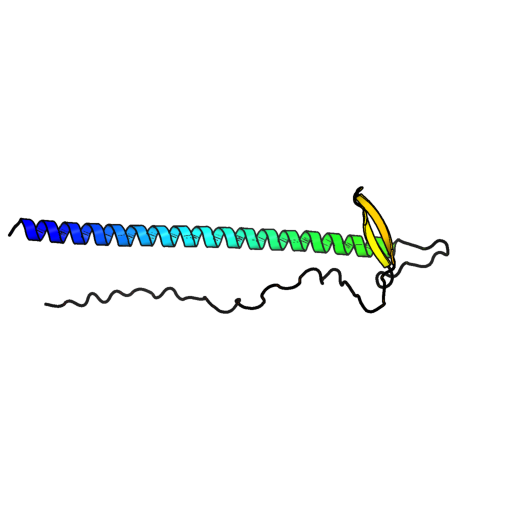2 1.00 46.41 113 ASP A O 1
ATOM 927 N N . ALA A 1 114 ? -4.968 -12.986 -9.469 1.00 43.38 114 ALA A N 1
ATOM 928 C CA . ALA A 1 114 ? -3.778 -13.598 -8.856 1.00 43.38 114 ALA A CA 1
ATOM 929 C C . ALA A 1 114 ? -3.218 -14.817 -9.634 1.00 43.38 114 ALA A C 1
ATOM 931 O O . ALA A 1 114 ? -2.424 -15.586 -9.092 1.00 43.38 114 ALA A O 1
ATOM 932 N N . LYS A 1 115 ? -3.618 -15.018 -10.898 1.00 44.28 115 LYS A N 1
ATOM 933 C CA . LYS A 1 115 ? -3.107 -16.095 -11.763 1.00 44.28 115 LYS A CA 1
ATOM 934 C C . LYS A 1 115 ? -2.604 -15.667 -13.143 1.00 44.28 115 LYS A C 1
ATOM 936 O O . LYS A 1 115 ? -2.076 -16.523 -13.844 1.00 44.28 115 LYS A O 1
ATOM 941 N N . GLN A 1 116 ? -2.654 -14.395 -13.539 1.00 43.91 116 GLN A N 1
ATOM 942 C CA . GLN A 1 116 ? -2.303 -14.029 -14.917 1.00 43.91 116 GLN A CA 1
ATOM 943 C C . GLN A 1 116 ? -1.228 -12.948 -14.981 1.00 43.91 116 GLN A C 1
ATOM 945 O O . GLN A 1 116 ? -1.514 -11.777 -15.156 1.00 43.91 116 GLN A O 1
ATOM 950 N N . HIS A 1 117 ? 0.023 -13.376 -14.830 1.00 41.75 117 HIS A N 1
ATOM 951 C CA . HIS A 1 117 ? 1.229 -12.847 -15.492 1.00 41.75 117 HIS A CA 1
ATOM 952 C C . HIS A 1 117 ? 2.464 -13.199 -14.655 1.00 41.75 117 HIS A C 1
ATOM 954 O O . HIS A 1 117 ? 3.331 -12.372 -14.378 1.00 41.75 117 HIS A O 1
ATOM 960 N N . MET A 1 118 ? 2.633 -14.492 -14.374 1.00 37.78 118 MET A N 1
ATOM 961 C CA . MET A 1 118 ? 3.960 -15.067 -14.560 1.00 37.78 118 MET A CA 1
ATOM 962 C C . MET A 1 118 ? 4.206 -15.119 -16.078 1.00 37.78 118 MET A C 1
ATOM 964 O O . MET A 1 118 ? 4.254 -16.185 -16.683 1.00 37.78 118 MET A O 1
ATOM 968 N N . LEU A 1 119 ? 4.264 -13.951 -16.731 1.00 45.25 119 LEU A N 1
ATOM 969 C CA . LEU A 1 119 ? 4.882 -13.883 -18.038 1.00 45.25 119 LEU A CA 1
ATOM 970 C C . LEU A 1 119 ? 6.348 -14.155 -17.752 1.00 45.25 119 LEU A C 1
ATOM 972 O O . LEU A 1 119 ? 7.086 -13.266 -17.325 1.00 45.25 119 LEU A O 1
ATOM 976 N N . LEU A 1 120 ? 6.751 -15.406 -17.976 1.00 46.03 120 LEU A N 1
ATOM 977 C CA . LEU A 1 120 ? 8.041 -15.657 -18.588 1.00 46.03 120 LEU A CA 1
ATOM 978 C C . LEU A 1 120 ? 8.168 -14.594 -19.681 1.00 46.03 120 LEU A C 1
ATOM 980 O O . LEU A 1 120 ? 7.456 -14.646 -20.683 1.00 46.03 120 LEU A O 1
ATOM 984 N N . ILE A 1 121 ? 8.987 -13.572 -19.434 1.00 49.38 121 ILE A N 1
ATOM 985 C CA . ILE A 1 121 ? 9.439 -12.694 -20.502 1.00 49.38 121 ILE A CA 1
ATOM 986 C C . ILE A 1 121 ? 10.018 -13.670 -21.524 1.00 49.38 121 ILE A C 1
ATOM 988 O O . ILE A 1 121 ? 10.914 -14.430 -21.141 1.00 49.38 121 ILE A O 1
ATOM 992 N N . PRO A 1 122 ? 9.486 -13.743 -22.759 1.00 44.72 122 PRO A N 1
ATOM 993 C CA . PRO A 1 122 ? 10.085 -14.580 -23.777 1.00 44.72 122 PRO A CA 1
ATOM 994 C C . PRO A 1 122 ? 11.553 -14.183 -23.827 1.00 44.72 122 PRO A C 1
ATOM 996 O O . PRO A 1 122 ? 11.874 -13.016 -24.063 1.00 44.72 122 PRO A O 1
ATOM 999 N N . SER A 1 123 ? 12.447 -15.117 -23.515 1.00 45.44 123 SER A N 1
ATOM 1000 C CA . SER A 1 123 ? 13.847 -14.965 -23.854 1.00 45.44 123 SER A CA 1
ATOM 1001 C C . SER A 1 123 ? 13.855 -14.791 -25.364 1.00 45.44 123 SER A C 1
ATOM 1003 O O . SER A 1 123 ? 13.658 -15.749 -26.106 1.00 45.44 123 SER A O 1
ATOM 1005 N N . TYR A 1 124 ? 13.975 -13.543 -25.821 1.00 49.91 124 TYR A N 1
ATOM 1006 C CA . TYR A 1 124 ? 14.161 -13.223 -27.225 1.00 49.91 124 TYR A CA 1
ATOM 1007 C C . TYR A 1 124 ? 15.522 -13.792 -27.628 1.00 49.91 124 TYR A C 1
ATOM 1009 O O . TYR A 1 124 ? 16.536 -13.099 -27.654 1.00 49.91 124 TYR A O 1
ATOM 1017 N N . THR A 1 125 ? 15.561 -15.086 -27.924 1.00 54.22 125 THR A N 1
ATOM 1018 C CA . THR A 1 125 ? 16.584 -15.671 -28.768 1.00 54.22 125 THR A CA 1
ATOM 1019 C C . THR A 1 125 ? 16.286 -15.165 -30.170 1.00 54.22 125 THR A C 1
ATOM 1021 O O . THR A 1 125 ? 15.497 -15.742 -30.908 1.00 54.22 125 THR A O 1
ATOM 1024 N N . SER A 1 126 ? 16.873 -14.018 -30.518 1.00 51.66 126 SER A N 1
ATOM 1025 C CA . SER A 1 126 ? 16.935 -13.553 -31.903 1.00 51.66 126 SER A CA 1
ATOM 1026 C C . SER A 1 126 ? 17.534 -14.670 -32.759 1.00 51.66 126 SER A C 1
ATOM 1028 O O . SER A 1 126 ? 18.721 -14.967 -32.594 1.00 51.66 126 SER A O 1
ATOM 1030 N N . PRO A 1 127 ? 16.794 -15.270 -33.706 1.00 46.31 127 PRO A N 1
ATOM 1031 C CA . PRO A 1 127 ? 17.436 -15.976 -34.787 1.00 46.31 127 PRO A CA 1
ATOM 1032 C C . PRO A 1 127 ? 17.928 -14.887 -35.737 1.00 46.31 127 PRO A C 1
ATOM 1034 O O . PRO A 1 127 ? 17.152 -14.291 -36.484 1.00 46.31 127 PRO A O 1
ATOM 1037 N N . CYS A 1 128 ? 19.226 -14.595 -35.697 1.00 47.53 128 CYS A N 1
ATOM 1038 C CA . CYS A 1 128 ? 19.895 -13.979 -36.835 1.00 47.53 128 CYS A CA 1
ATOM 1039 C C . CYS A 1 128 ? 19.788 -14.960 -38.014 1.00 47.53 128 CYS A C 1
ATOM 1041 O O . CYS A 1 128 ? 20.692 -15.757 -38.250 1.00 47.53 128 CYS A O 1
ATOM 1043 N N . LEU A 1 129 ? 18.661 -14.941 -38.728 1.00 48.97 129 LEU A N 1
ATOM 1044 C CA . LEU A 1 129 ? 18.521 -15.604 -40.015 1.00 48.97 129 LEU A CA 1
ATOM 1045 C C . LEU A 1 129 ? 19.265 -14.757 -41.043 1.00 48.97 129 LEU A C 1
ATOM 1047 O O . LEU A 1 129 ? 18.800 -13.728 -41.529 1.00 48.97 129 LEU A O 1
ATOM 1051 N N . PHE A 1 130 ? 20.490 -15.206 -41.281 1.00 52.81 130 PHE A N 1
ATOM 1052 C CA . PHE A 1 130 ? 21.312 -14.925 -42.439 1.00 52.81 130 PHE A CA 1
ATOM 1053 C C . PHE A 1 130 ? 20.489 -15.208 -43.704 1.00 52.81 130 PHE A C 1
ATOM 1055 O O . PHE A 1 130 ? 20.291 -16.367 -44.064 1.00 52.81 130 PHE A O 1
ATOM 1062 N N . GLN A 1 131 ? 20.000 -14.163 -44.372 1.00 41.34 131 GLN A N 1
ATOM 1063 C CA . GLN A 1 131 ? 19.513 -14.274 -45.742 1.00 41.34 131 GLN A CA 1
ATOM 1064 C C . GLN A 1 131 ? 20.519 -13.560 -46.649 1.00 41.34 131 GLN A C 1
ATOM 1066 O O . GLN A 1 131 ? 20.854 -12.401 -46.406 1.00 41.34 131 GLN A O 1
ATOM 1071 N N . ARG A 1 132 ? 21.028 -14.349 -47.601 1.00 41.28 132 ARG A N 1
ATOM 1072 C CA . ARG A 1 132 ? 22.031 -14.055 -48.635 1.00 41.28 132 ARG A CA 1
ATOM 1073 C C . ARG A 1 132 ? 21.912 -12.684 -49.290 1.00 41.28 132 ARG A C 1
ATOM 1075 O O . ARG A 1 132 ? 20.768 -12.272 -49.575 1.00 41.28 132 ARG A O 1
#

pLDDT: mean 79.89, std 22.13, range [37.78, 98.56]

InterPro domains:
  IPR004826 Basic leucine zipper domain, Maf-type [PF03131] (6-55)
  IPR046347 Basic-leucine zipper domain superfamily [SSF57959] (6-52)
  IPR047167 Nuclear Factor Erythroid-derived 2-like [PTHR24411] (6-112)

Sequence (132 aa):
MLYQLVAAQNCRKRKLDQILHLADEVKAIQSRKNDLYKEYEYLNLERNRIKNKFSLLYRHIFQSLRDPDGNPYSPHEYSLQQSADGSILLVPRSSPGHSVDPNSGNKQRGKDDAKQHMLLIPSYTSPCLFQR

Radius of gyration: 30.7 Å; Cα contacts (8 Å, |Δi|>4): 45; chains: 1; bounding box: 61×31×91 Å

Mean predicted aligned error: 14.05 Å

Secondary structure (DSSP, 8-state):
-HHHHHHHHHHHHHHHHHHHHHHHHHHHHHHHHHHHHHHHHHHHHHHHHHHHHHHHHHHHHHHH-B-TTSPBPPTTTEEEEE-TTS-EEEEE-SSTT----TT-----S----TTS----------------

Solvent-accessible surface area (backbone atoms only — not comparable to full-atom values): 8293 Å² total; per-residue (Å²): 114,72,66,60,55,53,51,52,50,53,52,52,50,53,52,48,53,50,52,52,51,52,51,51,51,53,51,53,50,52,51,54,51,53,52,52,51,54,52,50,54,51,52,50,51,52,52,50,53,51,52,50,52,49,52,51,50,55,52,50,50,43,73,68,40,56,51,98,88,65,48,70,55,51,78,79,49,35,42,81,41,74,46,96,90,68,49,79,43,84,41,76,52,90,58,96,78,68,79,73,47,91,76,64,85,62,80,72,83,66,93,73,65,98,80,78,71,86,64,73,70,76,78,82,75,75,78,84,75,85,74,132

Nearest PDB structures (foldseek):
  4v7e-assembly1_CW  TM=4.834E-01  e=1.306E+00  Triticum aestivum
  8i9p-assembly1_CC  TM=3.483E-01  e=3.593E-01  Thermochaetoides thermophila DSM 1495
  8i9r-assembly1_CC  TM=3.629E-01  e=7.361E-01  Thermochaetoides thermophila DSM 1495
  8i9v-assembly1_CC  TM=3.431E-01  e=8.496E-01  Thermochaetoides thermophila DSM 1495
  8wxb-assembly1_Y  TM=2.858E-01  e=9.730E+00  Prochlorococcus marinus subsp. pastoris str. CCMP1986

Organism: Portunus trituberculatus (NCBI:txid210409)